Protein AF-A0A022J5K6-F1 (afdb_monomer_lite)

Radius of gyration: 17.68 Å; chains: 1; bounding box: 43×21×46 Å

pLDDT: mean 85.29, std 13.61, range [50.88, 96.75]

Secondary structure (DSSP, 8-state):
-EEP-SEE-EE--STT-EEEEEEETTEEEEEEEEEEES-TTT-EE-TTEEEEEETTEEEEEESSBPPPEEEEEEEEEEEETT---SS-BTTB-------EEEEEE--BS-EEEE---

Structure (mmCIF, N/CA/C/O backbone):
data_AF-A0A022J5K6-F1
#
_entry.id   AF-A0A022J5K6-F1
#
loop_
_atom_site.group_PDB
_atom_site.id
_atom_site.type_symbol
_atom_site.label_atom_id
_atom_site.label_alt_id
_atom_site.label_comp_id
_atom_site.label_asym_id
_atom_site.label_entity_id
_atom_site.label_seq_id
_atom_site.pdbx_PDB_ins_code
_atom_site.Cartn_x
_atom_site.Cartn_y
_atom_site.Cartn_z
_atom_site.occupancy
_atom_site.B_iso_or_equiv
_atom_site.auth_seq_id
_atom_site.auth_comp_id
_atom_site.auth_asym_id
_atom_site.auth_atom_id
_atom_site.pdbx_PDB_model_num
ATOM 1 N N . MET A 1 1 ? -20.956 -9.352 7.565 1.00 84.56 1 MET A N 1
ATOM 2 C CA . MET A 1 1 ? -19.780 -8.456 7.552 1.00 84.56 1 MET A CA 1
ATOM 3 C C . MET A 1 1 ? -18.674 -9.108 8.366 1.00 84.56 1 MET A C 1
ATOM 5 O O . MET A 1 1 ? -18.945 -9.547 9.477 1.00 84.56 1 MET A O 1
ATOM 9 N N . VAL A 1 2 ? -17.474 -9.210 7.804 1.00 90.94 2 VAL A N 1
ATOM 10 C CA . VAL A 1 2 ? -16.259 -9.712 8.452 1.00 90.94 2 VAL A CA 1
ATOM 11 C C . VAL A 1 2 ? -15.447 -8.506 8.914 1.00 90.94 2 VAL A C 1
ATOM 13 O O . VAL A 1 2 ? -15.218 -7.586 8.132 1.00 90.94 2 VAL A O 1
ATOM 16 N N . LYS A 1 3 ? -15.043 -8.496 10.185 1.00 92.25 3 LYS A N 1
ATOM 17 C CA . LYS A 1 3 ? -14.107 -7.504 10.723 1.00 92.25 3 LYS A CA 1
ATOM 18 C C . LYS A 1 3 ? -12.710 -8.097 10.721 1.00 92.25 3 LYS A C 1
ATOM 20 O O . LYS A 1 3 ? -12.546 -9.269 11.061 1.00 92.25 3 LYS A O 1
ATOM 25 N N . PHE A 1 4 ? -11.734 -7.289 10.341 1.00 92.81 4 PHE A N 1
ATOM 26 C CA . PHE A 1 4 ? -10.335 -7.676 10.425 1.00 92.81 4 PHE A CA 1
ATOM 27 C C . PHE A 1 4 ? -9.787 -7.334 11.811 1.00 92.81 4 PHE A C 1
ATOM 29 O O . PHE A 1 4 ? -10.302 -6.450 12.497 1.00 92.81 4 PHE A O 1
ATOM 36 N N . GLY A 1 5 ? -8.759 -8.069 12.219 1.00 93.06 5 GLY A N 1
ATOM 37 C CA . GLY A 1 5 ? -7.995 -7.804 13.427 1.00 93.06 5 GLY A CA 1
ATOM 38 C C . GLY A 1 5 ? -6.526 -8.136 13.201 1.00 93.06 5 GLY A C 1
ATOM 39 O O . GLY A 1 5 ? -6.173 -8.797 12.218 1.00 93.06 5 GLY A O 1
ATOM 40 N N . GLY A 1 6 ? -5.676 -7.669 14.109 1.00 94.50 6 GLY A N 1
ATOM 41 C CA . GLY A 1 6 ? -4.226 -7.812 13.995 1.00 94.50 6 GLY A CA 1
ATOM 42 C C . GLY A 1 6 ? -3.598 -6.676 13.191 1.00 94.50 6 GLY A C 1
ATOM 43 O O . GLY A 1 6 ? -4.171 -5.594 13.064 1.00 94.50 6 GLY A O 1
ATOM 44 N N . ALA A 1 7 ? -2.396 -6.902 12.667 1.00 95.94 7 ALA A N 1
ATOM 45 C CA . ALA A 1 7 ? -1.644 -5.862 11.981 1.00 95.94 7 ALA A CA 1
ATOM 46 C C . ALA A 1 7 ? -0.792 -6.403 10.836 1.00 95.94 7 ALA A C 1
ATOM 48 O O . ALA A 1 7 ? -0.314 -7.538 10.864 1.00 95.94 7 ALA A O 1
ATOM 49 N N . ILE A 1 8 ? -0.565 -5.545 9.845 1.00 93.94 8 ILE A N 1
ATOM 50 C CA . ILE A 1 8 ? 0.387 -5.779 8.763 1.00 93.94 8 ILE A CA 1
ATOM 51 C C . ILE A 1 8 ? 1.670 -5.036 9.108 1.00 93.94 8 ILE A C 1
ATOM 53 O O . ILE A 1 8 ? 1.691 -3.805 9.130 1.00 93.94 8 ILE A O 1
ATOM 57 N N . GLN A 1 9 ? 2.761 -5.766 9.340 1.00 93.94 9 GLN A N 1
ATOM 58 C CA . GLN A 1 9 ? 4.051 -5.111 9.544 1.00 93.94 9 GLN A CA 1
ATOM 59 C C . GLN A 1 9 ? 4.594 -4.552 8.226 1.00 93.94 9 GLN A C 1
ATOM 61 O O . GLN A 1 9 ? 4.973 -3.384 8.149 1.00 93.94 9 GLN A O 1
ATOM 66 N N . SER A 1 10 ? 4.598 -5.381 7.182 1.00 93.62 10 SER A N 1
ATOM 67 C CA . SER A 1 10 ? 4.928 -4.968 5.821 1.00 93.62 10 SER A CA 1
ATOM 68 C C . SER A 1 10 ? 4.357 -5.935 4.788 1.00 93.62 10 SER A C 1
ATOM 70 O O . SER A 1 10 ? 4.186 -7.122 5.066 1.00 93.62 10 SER A O 1
ATOM 72 N N . ILE A 1 11 ? 4.099 -5.426 3.586 1.00 93.44 11 ILE A N 1
ATOM 73 C CA . ILE A 1 11 ? 3.979 -6.224 2.368 1.00 93.44 11 ILE A CA 1
ATOM 74 C C . ILE A 1 11 ? 5.235 -5.915 1.567 1.00 93.44 11 ILE A C 1
ATOM 76 O O . ILE A 1 11 ? 5.349 -4.844 0.976 1.00 93.44 11 ILE A O 1
ATOM 80 N N . CYS A 1 12 ? 6.168 -6.864 1.595 1.00 93.69 12 CYS A N 1
ATOM 81 C CA . CYS A 1 12 ? 7.543 -6.726 1.128 1.00 93.69 12 CYS A CA 1
ATOM 82 C C . CYS A 1 12 ? 8.397 -5.697 1.891 1.00 93.69 12 CYS A C 1
ATOM 84 O O . CYS A 1 12 ? 8.079 -4.514 1.965 1.00 93.69 12 CYS A O 1
ATOM 86 N N . SER A 1 13 ? 9.551 -6.147 2.387 1.00 86.25 13 SER A N 1
ATOM 87 C CA . SER A 1 13 ? 10.531 -5.325 3.111 1.00 86.25 13 SER A CA 1
ATOM 88 C C . SER A 1 13 ? 11.776 -4.968 2.288 1.00 86.25 13 SER A C 1
ATOM 90 O O . SER A 1 13 ? 12.666 -4.279 2.783 1.00 86.25 13 SER A O 1
ATOM 92 N N . ALA A 1 14 ? 11.863 -5.416 1.030 1.00 90.12 14 ALA A N 1
ATOM 93 C CA . ALA A 1 14 ? 12.978 -5.081 0.150 1.00 90.12 14 ALA A CA 1
ATOM 94 C C . ALA A 1 14 ? 13.002 -3.574 -0.160 1.00 90.12 14 ALA A C 1
ATOM 96 O O . ALA A 1 14 ? 11.958 -2.962 -0.393 1.00 90.12 14 ALA A O 1
ATOM 97 N N . ALA A 1 15 ? 14.197 -2.978 -0.227 1.00 84.69 15 ALA A N 1
ATOM 98 C CA . ALA A 1 15 ? 14.362 -1.533 -0.425 1.00 84.69 15 ALA A CA 1
ATOM 99 C C . ALA A 1 15 ? 13.645 -1.010 -1.690 1.00 84.69 15 ALA A C 1
ATOM 101 O O . ALA A 1 15 ? 12.974 0.026 -1.646 1.00 84.69 15 ALA A O 1
ATOM 102 N N . SER A 1 16 ? 13.733 -1.769 -2.786 1.00 85.75 16 SER A N 1
ATOM 103 C CA . SER A 1 16 ? 13.076 -1.509 -4.074 1.00 85.75 16 SER A CA 1
ATOM 104 C C . SER A 1 16 ? 11.662 -2.096 -4.192 1.00 85.75 16 SER A C 1
ATOM 106 O O . SER A 1 16 ? 11.054 -2.015 -5.255 1.00 85.75 16 SER A O 1
ATOM 108 N N . GLY A 1 17 ? 11.120 -2.705 -3.139 1.00 91.19 17 GLY A N 1
ATOM 109 C CA . GLY A 1 17 ? 9.881 -3.479 -3.205 1.00 91.19 17 GLY A CA 1
ATOM 110 C C . GLY A 1 17 ? 10.028 -4.824 -3.921 1.00 91.19 17 GLY A C 1
ATOM 111 O O . GLY A 1 17 ? 11.073 -5.141 -4.495 1.00 91.19 17 GLY A O 1
ATOM 112 N N . CYS A 1 18 ? 8.969 -5.627 -3.849 1.00 93.81 18 CYS A N 1
ATOM 113 C CA . CYS A 1 18 ? 8.915 -6.972 -4.415 1.00 93.81 18 CYS A CA 1
ATOM 114 C C . CYS A 1 18 ? 8.253 -6.904 -5.788 1.00 93.81 18 CYS A C 1
ATOM 116 O O . CYS A 1 18 ? 7.247 -6.203 -5.929 1.00 93.81 18 CYS A O 1
ATOM 118 N N . PRO A 1 19 ? 8.796 -7.608 -6.793 1.00 90.50 19 PRO A N 1
ATOM 119 C CA . PRO A 1 19 ? 8.274 -7.538 -8.145 1.00 90.50 19 PRO A CA 1
ATOM 120 C C . PRO A 1 19 ? 6.853 -8.108 -8.199 1.00 90.50 19 PRO A C 1
ATOM 122 O O . PRO A 1 19 ? 6.614 -9.256 -7.831 1.00 90.50 19 PRO A O 1
ATOM 125 N N . ILE A 1 20 ? 5.923 -7.290 -8.680 1.00 92.12 20 ILE A N 1
ATOM 126 C CA . ILE A 1 20 ? 4.580 -7.679 -9.098 1.00 92.12 20 ILE A CA 1
ATOM 127 C C . ILE A 1 20 ? 4.525 -7.504 -10.610 1.00 92.12 20 ILE A C 1
ATOM 129 O O . ILE A 1 20 ? 4.890 -6.444 -11.119 1.00 92.12 20 ILE A O 1
ATOM 133 N N . THR A 1 21 ? 4.050 -8.533 -11.309 1.00 88.75 21 THR A N 1
ATOM 134 C CA . THR A 1 21 ? 3.808 -8.487 -12.751 1.00 88.75 21 THR A CA 1
ATOM 135 C C . THR A 1 21 ? 2.325 -8.696 -13.018 1.00 88.75 21 THR A C 1
ATOM 137 O O . THR A 1 21 ? 1.762 -9.735 -12.680 1.00 88.75 21 THR A O 1
ATOM 140 N N . LEU A 1 22 ? 1.696 -7.700 -13.632 1.00 88.62 22 LEU A N 1
ATOM 141 C CA . LEU A 1 22 ? 0.361 -7.803 -14.207 1.00 88.62 22 LEU A CA 1
ATOM 142 C C . LEU A 1 22 ? 0.517 -8.251 -15.658 1.00 88.62 22 LEU A C 1
ATOM 144 O O . LEU A 1 22 ? 1.282 -7.638 -16.401 1.00 88.62 22 LEU A O 1
ATOM 148 N N . VAL A 1 23 ? -0.186 -9.312 -16.045 1.00 87.88 23 VAL A N 1
ATOM 149 C CA . VAL A 1 23 ? -0.066 -9.944 -17.365 1.00 87.88 23 VAL A CA 1
ATOM 150 C C . VAL A 1 23 ? -1.389 -9.836 -18.112 1.00 87.88 23 VAL A C 1
ATOM 152 O O . VAL A 1 23 ? -2.442 -10.136 -17.552 1.00 87.88 23 VAL A O 1
ATOM 155 N N . SER A 1 24 ? -1.318 -9.436 -19.378 1.00 82.50 24 SER A N 1
ATOM 156 C CA . SER A 1 24 ? -2.412 -9.439 -20.347 1.00 82.50 24 SER A CA 1
ATOM 157 C C . SER A 1 24 ? -1.860 -9.916 -21.690 1.00 82.50 24 SER A C 1
ATOM 159 O O . SER A 1 24 ? -1.269 -9.134 -22.439 1.00 82.50 24 SER A O 1
ATOM 161 N N . ASP A 1 25 ? -2.030 -11.204 -21.986 1.00 85.56 25 ASP A N 1
ATOM 162 C CA . ASP A 1 25 ? -1.413 -11.881 -23.132 1.00 85.56 25 ASP A CA 1
ATOM 163 C C . ASP A 1 25 ? 0.102 -11.605 -23.208 1.00 85.56 25 ASP A C 1
ATOM 165 O O . ASP A 1 25 ? 0.849 -11.908 -22.278 1.00 85.56 25 ASP A O 1
ATOM 169 N N . ASN A 1 26 ? 0.568 -11.002 -24.305 1.00 78.38 26 ASN A N 1
ATOM 170 C CA . ASN A 1 26 ? 1.965 -10.634 -24.517 1.00 78.38 26 ASN A CA 1
ATOM 171 C C . ASN A 1 26 ? 2.335 -9.255 -23.949 1.00 78.38 26 ASN A C 1
ATOM 173 O O . ASN A 1 26 ? 3.465 -8.819 -24.150 1.00 78.38 26 ASN A O 1
ATOM 177 N N . THR A 1 27 ? 1.425 -8.564 -23.262 1.00 76.81 27 THR A N 1
ATOM 178 C CA . THR A 1 27 ? 1.660 -7.249 -22.645 1.00 76.81 27 THR A CA 1
ATOM 179 C C . THR A 1 27 ? 1.608 -7.368 -21.128 1.00 76.81 27 THR A C 1
ATOM 181 O O . THR A 1 27 ? 0.862 -8.174 -20.579 1.00 76.81 27 THR A O 1
ATOM 184 N N . GLY A 1 28 ? 2.380 -6.556 -20.419 1.00 82.31 28 GLY A N 1
ATOM 185 C CA . GLY A 1 28 ? 2.343 -6.533 -18.970 1.00 82.31 28 GLY A CA 1
ATOM 186 C C . GLY A 1 28 ? 2.842 -5.238 -18.353 1.00 82.31 28 GLY A C 1
ATOM 187 O O . GLY A 1 28 ? 3.360 -4.340 -19.020 1.00 82.31 28 GLY A O 1
ATOM 188 N N . ALA A 1 29 ? 2.671 -5.168 -17.040 1.00 84.69 29 ALA A N 1
ATOM 189 C CA . ALA A 1 29 ? 3.211 -4.130 -16.181 1.00 84.69 29 ALA A CA 1
ATOM 190 C C . ALA A 1 29 ? 3.999 -4.800 -15.059 1.00 84.69 29 ALA A C 1
ATOM 192 O O . ALA A 1 29 ? 3.443 -5.630 -14.345 1.00 84.69 29 ALA A O 1
ATOM 193 N N . THR A 1 30 ? 5.263 -4.432 -14.884 1.00 86.19 30 THR A N 1
ATOM 194 C CA . THR A 1 30 ? 6.092 -4.903 -13.773 1.00 86.19 30 THR A CA 1
ATOM 195 C C . THR A 1 30 ? 6.474 -3.730 -12.891 1.00 86.19 30 THR A C 1
ATOM 197 O O . THR A 1 30 ? 6.927 -2.702 -13.384 1.00 86.19 30 THR A O 1
ATOM 200 N N . PHE A 1 31 ? 6.317 -3.876 -11.583 1.00 89.31 31 PHE A N 1
ATOM 201 C CA . PHE A 1 31 ? 6.731 -2.873 -10.608 1.00 89.31 31 PHE A CA 1
ATOM 202 C C . PHE A 1 31 ? 7.096 -3.536 -9.282 1.00 89.31 31 PHE A C 1
ATOM 204 O O . PHE A 1 31 ? 6.544 -4.567 -8.910 1.00 89.31 31 PHE A O 1
ATOM 211 N N . GLY A 1 32 ? 8.028 -2.940 -8.550 1.00 92.06 32 GLY A N 1
ATOM 212 C CA . GLY A 1 32 ? 8.345 -3.310 -7.179 1.00 92.06 32 GLY A CA 1
ATOM 213 C C . GLY A 1 32 ? 7.363 -2.658 -6.213 1.00 92.06 32 GLY A C 1
ATOM 214 O O . GLY A 1 32 ? 7.430 -1.447 -6.012 1.00 92.06 32 GLY A O 1
ATOM 215 N N . PHE A 1 33 ? 6.474 -3.429 -5.595 1.00 95.38 33 PHE A N 1
ATOM 216 C CA . PHE A 1 33 ? 5.561 -2.914 -4.572 1.00 95.38 33 PHE A CA 1
ATOM 217 C C . PHE A 1 33 ? 6.146 -3.089 -3.169 1.00 95.38 33 PHE A C 1
ATOM 219 O O . PHE A 1 33 ? 6.695 -4.147 -2.842 1.00 95.38 33 PHE A O 1
ATOM 226 N N . LYS A 1 34 ? 6.005 -2.059 -2.333 1.00 95.06 34 LYS A N 1
ATOM 227 C CA . LYS A 1 34 ? 6.231 -2.148 -0.889 1.00 95.06 34 LYS A CA 1
ATOM 228 C C . LYS A 1 34 ? 5.153 -1.395 -0.125 1.00 95.06 34 LYS A C 1
ATOM 230 O O . LYS A 1 34 ? 4.712 -0.327 -0.551 1.00 95.06 34 LYS A O 1
ATOM 235 N N . PHE A 1 35 ? 4.788 -1.930 1.027 1.00 96.06 35 PHE A N 1
ATOM 236 C CA . PHE A 1 35 ? 3.894 -1.298 1.989 1.00 96.06 35 PHE A CA 1
ATOM 237 C C . PHE A 1 35 ? 4.388 -1.601 3.400 1.00 96.06 35 PHE A C 1
ATOM 239 O O . PHE A 1 35 ? 4.819 -2.723 3.664 1.00 96.06 35 PHE A O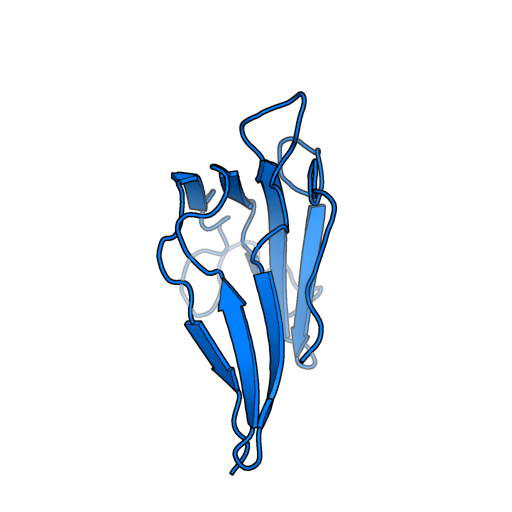 1
ATOM 246 N N . GLY A 1 36 ? 4.291 -0.649 4.320 1.00 95.50 36 GLY A N 1
ATOM 247 C CA . GLY A 1 36 ? 4.624 -0.881 5.723 1.00 95.50 36 GLY A CA 1
ATOM 248 C C . GLY A 1 36 ? 3.959 0.119 6.653 1.00 95.50 36 GLY A C 1
ATOM 249 O O . GLY A 1 36 ? 3.827 1.294 6.319 1.00 95.50 36 GLY A O 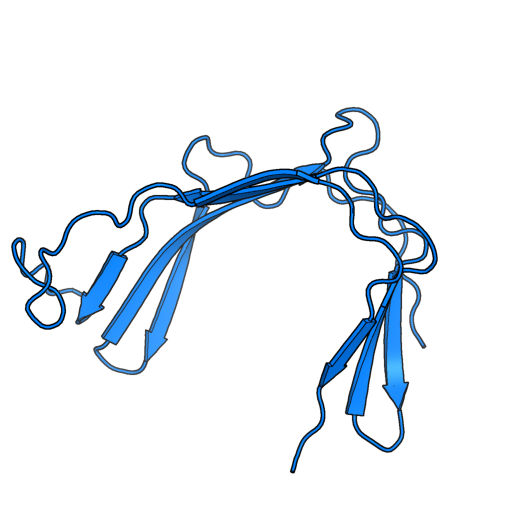1
ATOM 250 N N . GLY A 1 37 ? 3.547 -0.343 7.833 1.00 95.62 37 GLY A N 1
ATOM 251 C CA . GLY A 1 37 ? 3.117 0.562 8.896 1.00 95.62 37 GLY A CA 1
ATOM 252 C C . GLY A 1 37 ? 4.305 1.365 9.422 1.00 95.62 37 GLY A C 1
ATOM 253 O O . GLY A 1 37 ? 5.380 0.804 9.634 1.00 95.62 37 GLY A O 1
ATOM 254 N N . THR A 1 38 ? 4.123 2.664 9.666 1.00 95.38 38 THR A N 1
ATOM 255 C CA . THR A 1 38 ? 5.229 3.512 10.153 1.00 95.38 38 THR A CA 1
ATOM 256 C C . THR A 1 38 ? 5.565 3.261 11.622 1.00 95.38 38 THR A C 1
ATOM 258 O O . THR A 1 38 ? 6.634 3.644 12.087 1.00 95.38 38 THR A O 1
ATOM 261 N N . ASN A 1 39 ? 4.651 2.644 12.379 1.00 94.69 39 ASN A N 1
ATOM 262 C CA . ASN A 1 39 ? 4.929 2.173 13.730 1.00 94.69 39 ASN A CA 1
ATOM 263 C C . ASN A 1 39 ? 5.548 0.771 13.655 1.00 94.69 39 ASN A C 1
ATOM 265 O O . ASN A 1 39 ? 4.890 -0.189 13.260 1.00 94.69 39 ASN A O 1
ATOM 269 N N . THR A 1 40 ? 6.813 0.643 14.042 1.00 92.19 40 THR A N 1
ATOM 270 C CA . THR A 1 40 ? 7.555 -0.624 13.978 1.00 92.19 40 THR A CA 1
ATOM 271 C C . THR A 1 40 ? 7.149 -1.633 15.050 1.00 92.19 40 THR A C 1
ATOM 273 O O . THR A 1 40 ? 7.420 -2.816 14.883 1.00 92.19 40 THR A O 1
ATOM 276 N N . SER A 1 41 ? 6.493 -1.191 16.125 1.00 94.38 41 SER A N 1
ATOM 277 C CA . SER A 1 41 ? 6.035 -2.067 17.209 1.00 94.38 41 SER A CA 1
ATOM 278 C C . SER A 1 41 ? 4.649 -2.645 16.943 1.00 94.38 41 SER A C 1
ATOM 280 O O . SER A 1 41 ? 4.363 -3.765 17.354 1.00 94.38 41 SER A O 1
ATOM 282 N N . THR A 1 42 ? 3.771 -1.875 16.293 1.00 94.81 42 THR A N 1
ATOM 283 C CA . THR A 1 42 ? 2.368 -2.270 16.075 1.00 94.81 42 THR A CA 1
ATOM 284 C C . THR A 1 42 ? 2.011 -2.504 14.612 1.00 94.81 42 THR A C 1
ATOM 286 O O . THR A 1 42 ? 0.940 -3.033 14.341 1.00 94.81 42 THR A O 1
ATOM 289 N N . GLY A 1 43 ? 2.854 -2.090 13.664 1.00 95.00 43 GLY A N 1
ATOM 290 C CA . GLY A 1 43 ? 2.563 -2.146 12.234 1.00 95.00 43 GLY A CA 1
ATOM 291 C C . GLY A 1 43 ? 1.367 -1.279 11.822 1.00 95.00 43 GLY A C 1
ATOM 292 O O . GLY A 1 43 ? 0.996 -0.314 12.496 1.00 95.00 43 GLY A O 1
ATOM 293 N N . PHE A 1 44 ? 0.772 -1.627 10.682 1.00 96.69 44 PHE A N 1
ATOM 294 C CA . PHE A 1 44 ? -0.502 -1.090 10.219 1.00 96.69 44 PHE A CA 1
ATOM 295 C C . PHE A 1 44 ? -1.646 -1.922 10.806 1.00 96.69 44 PHE A C 1
ATOM 297 O O . PHE A 1 44 ? -1.901 -3.041 10.354 1.00 96.69 44 PHE A O 1
ATOM 304 N N . VAL A 1 45 ? -2.304 -1.387 11.834 1.00 96.38 45 VAL A N 1
ATOM 305 C CA . VAL A 1 45 ? -3.375 -2.078 12.562 1.00 96.38 45 VAL A CA 1
ATOM 306 C C . VAL A 1 45 ? -4.632 -2.179 11.694 1.00 96.38 45 VAL A C 1
ATOM 308 O O . VAL A 1 45 ? -5.073 -1.186 11.111 1.00 96.38 45 VAL A O 1
ATOM 311 N N . LEU A 1 46 ? -5.201 -3.384 11.617 1.00 94.94 46 LEU A N 1
ATOM 312 C CA . LEU A 1 46 ? -6.396 -3.704 10.831 1.00 94.94 46 LEU A CA 1
ATOM 313 C C . LEU A 1 46 ? -7.699 -3.545 11.621 1.00 94.94 46 LEU A C 1
ATOM 315 O O . LEU A 1 46 ? -8.784 -3.679 11.056 1.00 94.94 46 LEU A O 1
ATOM 319 N N . ASP A 1 47 ? -7.611 -3.238 12.911 1.00 93.06 47 ASP A N 1
ATOM 320 C CA . ASP A 1 47 ? -8.777 -2.978 13.742 1.00 93.06 47 ASP A CA 1
ATOM 321 C C . ASP A 1 47 ? -9.606 -1.826 13.152 1.00 93.06 47 ASP A C 1
ATOM 323 O O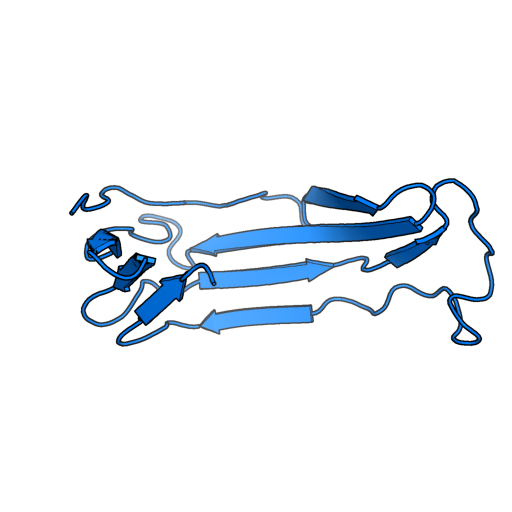 . ASP A 1 47 ? -9.095 -0.783 12.739 1.00 93.06 47 ASP A O 1
ATOM 327 N N . GLY A 1 48 ? -10.918 -2.042 13.066 1.00 90.94 48 GLY A N 1
ATOM 328 C CA . GLY A 1 48 ? -11.844 -1.104 12.433 1.00 90.94 48 GLY A CA 1
ATOM 329 C C . GLY A 1 48 ? -11.972 -1.267 10.918 1.00 90.94 48 GLY A C 1
ATOM 330 O O . GLY A 1 48 ? -12.925 -0.722 10.361 1.00 90.94 48 GLY A O 1
ATOM 331 N N . PHE A 1 49 ? -11.100 -2.040 10.252 1.00 95.62 49 PHE A N 1
ATOM 332 C CA . PHE A 1 49 ? -11.339 -2.463 8.872 1.00 95.62 49 PHE A CA 1
ATOM 333 C C . PHE A 1 49 ? -12.406 -3.559 8.811 1.00 95.62 49 PHE A C 1
ATOM 335 O O . PHE A 1 49 ? -12.476 -4.456 9.659 1.00 95.62 49 PHE A O 1
ATOM 342 N N . TYR A 1 50 ? -13.227 -3.519 7.767 1.00 95.12 50 TYR A N 1
ATOM 343 C CA . TYR A 1 50 ? -14.280 -4.498 7.534 1.00 95.12 50 TYR A CA 1
ATOM 344 C C . TYR A 1 50 ? -14.493 -4.771 6.048 1.00 95.12 50 TYR A C 1
ATOM 346 O O . TYR A 1 50 ? -14.228 -3.924 5.194 1.00 95.12 50 TYR A O 1
ATOM 354 N N . ALA A 1 51 ? -15.011 -5.963 5.762 1.00 95.56 51 ALA A N 1
ATOM 355 C CA . ALA A 1 51 ? -15.518 -6.357 4.458 1.00 95.56 51 ALA A CA 1
ATOM 356 C C . ALA A 1 51 ? -16.926 -6.952 4.594 1.00 95.56 51 ALA A C 1
ATOM 358 O O . ALA A 1 51 ? -17.247 -7.635 5.571 1.00 95.56 51 ALA A O 1
ATOM 359 N N . GLY A 1 52 ? -17.800 -6.714 3.627 1.00 94.31 52 GLY A N 1
ATOM 360 C CA . GLY A 1 52 ? -19.175 -7.198 3.646 1.00 94.31 52 GLY A CA 1
ATOM 361 C C . GLY A 1 52 ? -19.700 -7.474 2.248 1.00 94.31 52 GLY A C 1
ATOM 362 O O . GLY A 1 52 ? -19.268 -6.851 1.285 1.00 94.31 52 GLY A O 1
ATOM 363 N N . VAL A 1 53 ? -20.635 -8.416 2.159 1.00 92.62 53 VAL A N 1
ATOM 364 C CA . VAL A 1 53 ? -21.476 -8.588 0.976 1.00 92.62 53 VAL A CA 1
ATOM 365 C C . VAL A 1 53 ? -22.775 -7.847 1.252 1.00 92.62 53 VAL A C 1
ATOM 367 O O . VAL A 1 53 ? -23.445 -8.141 2.243 1.00 92.62 53 VAL A O 1
ATOM 370 N N . ASP A 1 54 ? -23.109 -6.914 0.376 1.00 85.44 54 ASP A N 1
ATOM 371 C CA . ASP A 1 54 ? -24.376 -6.198 0.351 1.00 85.44 54 ASP A CA 1
ATOM 372 C C . ASP A 1 54 ? -25.178 -6.645 -0.884 1.00 85.44 54 ASP A C 1
ATOM 374 O O . ASP A 1 54 ? -24.591 -7.143 -1.849 1.00 85.44 54 ASP A O 1
ATOM 378 N N . PRO A 1 55 ? -26.504 -6.413 -0.941 1.00 89.38 55 PRO A N 1
ATOM 379 C CA . PRO A 1 55 ? -27.330 -6.806 -2.093 1.00 89.38 55 PRO A CA 1
ATOM 380 C C . PRO A 1 55 ? -26.875 -6.234 -3.446 1.00 89.38 55 PRO A C 1
ATOM 382 O O . PRO A 1 55 ? -27.339 -6.664 -4.493 1.00 89.38 55 PRO A O 1
ATOM 385 N N . THR A 1 56 ? -25.999 -5.231 -3.425 1.00 88.88 56 THR A N 1
ATOM 386 C CA . THR A 1 56 ? -25.540 -4.474 -4.595 1.00 88.88 56 THR A CA 1
ATOM 387 C C . THR A 1 56 ? -24.020 -4.530 -4.779 1.00 88.88 56 THR A C 1
ATOM 389 O O . THR A 1 56 ? -23.480 -3.743 -5.554 1.00 88.88 56 THR A O 1
ATOM 392 N N . GLY A 1 57 ? -23.305 -5.402 -4.056 1.00 91.44 57 GLY A N 1
ATOM 393 C CA . GLY A 1 57 ? -21.865 -5.591 -4.247 1.00 91.44 57 GLY A CA 1
ATOM 394 C C . GLY A 1 57 ? -21.084 -5.966 -2.989 1.00 91.44 57 GLY A C 1
ATOM 395 O O . GLY A 1 57 ? -21.644 -6.315 -1.954 1.00 91.44 57 GLY A O 1
ATOM 396 N N . LEU A 1 58 ? -19.761 -5.878 -3.097 1.00 94.38 58 LEU A N 1
ATOM 397 C CA . LEU A 1 58 ? -18.817 -6.072 -2.002 1.00 94.38 58 LEU A CA 1
ATOM 398 C C . LEU A 1 58 ? -18.385 -4.715 -1.450 1.00 94.38 58 LEU A C 1
ATOM 400 O O . LEU A 1 58 ? -17.911 -3.863 -2.201 1.00 94.38 58 LEU A O 1
ATOM 404 N N . THR A 1 59 ? -18.511 -4.529 -0.143 1.00 94.50 59 THR A N 1
ATOM 405 C CA . THR A 1 59 ? -18.100 -3.311 0.557 1.00 94.50 59 THR A CA 1
ATOM 406 C C . THR A 1 59 ? -16.853 -3.586 1.381 1.00 94.50 59 THR A C 1
ATOM 408 O O . THR A 1 59 ? -16.801 -4.567 2.120 1.00 94.50 59 THR A O 1
ATOM 411 N N . PHE A 1 60 ? -15.876 -2.690 1.293 1.00 95.44 60 PHE A N 1
ATOM 412 C CA . PHE A 1 60 ? -14.684 -2.644 2.131 1.00 95.44 60 PHE A CA 1
ATOM 413 C C . PHE A 1 60 ? -14.608 -1.271 2.788 1.00 95.44 60 PHE A C 1
ATOM 415 O O . PHE A 1 60 ? -14.880 -0.256 2.145 1.00 95.44 60 PHE A O 1
ATOM 422 N N . GLY A 1 61 ? -14.224 -1.208 4.056 1.00 95.06 61 GLY A N 1
ATOM 423 C CA . GLY A 1 61 ? -14.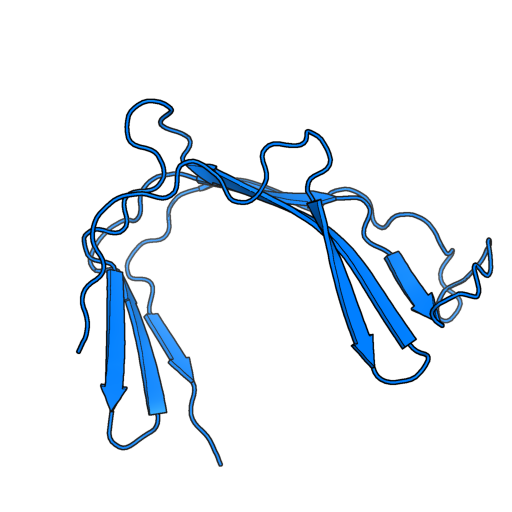104 0.080 4.724 1.00 95.06 61 GLY A CA 1
ATOM 424 C C . GLY A 1 61 ? -13.269 0.050 5.988 1.00 95.06 61 GLY A C 1
ATOM 425 O O . GLY A 1 61 ? -12.868 -1.016 6.448 1.00 95.06 61 GLY A O 1
ATOM 426 N N . ASN A 1 62 ? -13.020 1.237 6.532 1.00 94.94 62 ASN A N 1
ATOM 427 C CA . ASN A 1 62 ? -12.436 1.459 7.848 1.00 94.94 62 ASN A CA 1
ATOM 428 C C . ASN A 1 62 ? -13.233 2.539 8.581 1.00 94.94 62 ASN A C 1
ATOM 430 O O . ASN A 1 62 ? -13.607 3.551 7.989 1.00 94.94 62 ASN A O 1
ATOM 434 N N . THR A 1 63 ? -13.503 2.311 9.863 1.00 91.56 63 THR A N 1
ATOM 435 C CA . THR A 1 63 ? -14.108 3.326 10.728 1.00 91.56 63 THR A CA 1
ATOM 436 C C . THR A 1 63 ? -13.013 4.131 11.414 1.00 91.56 63 THR A C 1
ATOM 438 O O . THR A 1 63 ? -12.161 3.554 12.087 1.00 91.56 63 THR A O 1
ATOM 441 N N . GLY A 1 64 ? -13.086 5.458 11.320 1.00 91.12 64 GLY A N 1
ATOM 442 C CA . GLY A 1 64 ? -12.095 6.347 11.917 1.00 91.12 64 GLY A CA 1
ATOM 443 C C . GLY A 1 64 ? -10.853 6.495 11.043 1.00 91.12 64 GLY A C 1
ATOM 444 O O . GLY A 1 64 ? -10.949 6.508 9.816 1.00 91.12 64 GLY A O 1
ATOM 445 N N . ALA A 1 65 ? -9.700 6.680 11.684 1.00 94.50 65 ALA A N 1
ATOM 446 C CA . ALA A 1 65 ? -8.421 6.854 11.010 1.00 94.50 65 ALA A CA 1
ATOM 447 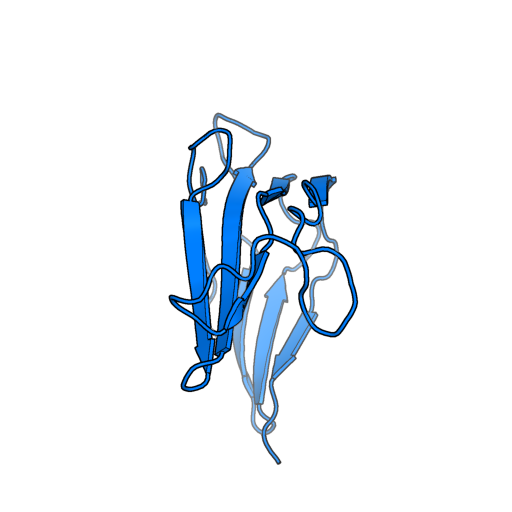C C . ALA A 1 65 ? -7.634 5.542 10.988 1.00 94.50 65 ALA A C 1
ATOM 449 O O . ALA A 1 65 ? -7.459 4.897 12.025 1.00 94.50 65 ALA A O 1
ATOM 450 N N . SER A 1 66 ? -7.087 5.195 9.825 1.00 94.75 66 SER A N 1
ATOM 451 C CA . SER A 1 66 ? -6.130 4.102 9.716 1.00 94.75 66 SER A CA 1
ATOM 452 C C . SER A 1 66 ? -4.842 4.413 10.485 1.00 94.75 66 SER A C 1
ATOM 454 O O . SER A 1 66 ? -4.471 5.574 10.687 1.00 94.75 66 SER A O 1
ATOM 456 N N . SER A 1 67 ? -4.081 3.366 10.812 1.00 96.56 67 SER A N 1
ATOM 457 C CA . SER A 1 67 ? -2.670 3.542 11.169 1.00 96.56 67 SER A CA 1
ATOM 458 C C . SER A 1 67 ? -1.925 4.274 10.049 1.00 96.56 67 SER A C 1
ATOM 460 O O . SER A 1 67 ? -2.297 4.173 8.875 1.00 96.56 67 SER A O 1
ATOM 462 N N . LYS A 1 68 ? -0.865 5.002 10.405 1.00 96.75 68 LYS A N 1
ATOM 463 C CA . LYS A 1 68 ? 0.017 5.609 9.408 1.00 96.75 68 LYS A CA 1
ATOM 464 C C . LYS A 1 68 ? 0.816 4.535 8.674 1.00 96.75 68 LYS A C 1
ATOM 466 O O . LYS A 1 68 ? 1.282 3.576 9.296 1.00 96.75 68 LYS A O 1
ATOM 471 N N . PHE A 1 69 ? 0.990 4.705 7.371 1.00 96.12 69 PHE A N 1
ATOM 472 C CA . PHE A 1 69 ? 1.742 3.779 6.533 1.00 96.12 69 PHE A CA 1
ATOM 473 C C . PHE A 1 69 ? 2.563 4.497 5.462 1.00 96.12 69 PHE A C 1
ATOM 475 O O . PHE A 1 69 ? 2.264 5.627 5.066 1.00 96.12 69 PHE A O 1
ATOM 482 N N . ASP A 1 70 ? 3.571 3.781 4.978 1.00 95.69 70 ASP A N 1
ATOM 483 C CA . ASP A 1 70 ? 4.322 4.093 3.773 1.00 95.69 70 ASP A CA 1
ATOM 484 C C . ASP A 1 70 ? 3.938 3.083 2.692 1.00 95.69 70 ASP A C 1
ATOM 486 O O . ASP A 1 70 ? 3.822 1.883 2.959 1.00 95.69 70 ASP A O 1
ATOM 490 N N . ALA A 1 71 ? 3.762 3.547 1.461 1.00 94.94 71 ALA A N 1
ATOM 491 C CA . ALA A 1 71 ? 3.530 2.677 0.314 1.00 94.94 71 ALA A CA 1
ATOM 492 C C . ALA A 1 71 ? 4.294 3.208 -0.891 1.00 94.94 71 ALA A C 1
ATOM 494 O O . ALA A 1 71 ? 4.309 4.417 -1.128 1.00 94.94 71 ALA A O 1
ATOM 495 N N . SER A 1 72 ? 4.922 2.325 -1.666 1.00 94.31 72 SER A N 1
ATOM 496 C CA . SER A 1 72 ? 5.559 2.739 -2.911 1.00 94.31 72 SER A CA 1
ATOM 497 C C . SER A 1 72 ? 5.514 1.678 -4.004 1.00 94.31 72 SER A C 1
ATOM 499 O O . SER A 1 72 ? 5.514 0.472 -3.751 1.00 94.31 72 SER A O 1
ATOM 501 N N . LEU A 1 73 ? 5.497 2.175 -5.235 1.00 91.94 73 LEU A N 1
ATOM 502 C CA . LEU A 1 73 ? 5.749 1.461 -6.473 1.00 91.94 73 LEU A CA 1
ATOM 503 C C . LEU A 1 73 ? 7.106 1.935 -6.982 1.00 91.94 73 LEU A C 1
ATOM 505 O O . LEU A 1 73 ? 7.301 3.124 -7.209 1.00 91.94 73 LEU A O 1
ATOM 509 N N . ASN A 1 74 ? 8.053 1.026 -7.141 1.00 88.81 74 ASN A N 1
ATOM 510 C CA . ASN A 1 74 ? 9.386 1.316 -7.659 1.00 88.81 74 ASN A CA 1
ATOM 511 C C . ASN A 1 74 ? 9.590 0.566 -8.973 1.00 88.81 74 ASN A C 1
ATOM 513 O O . ASN A 1 74 ? 8.920 -0.434 -9.222 1.00 88.81 74 ASN A O 1
ATOM 517 N N . ASN A 1 75 ? 10.548 1.002 -9.788 1.00 84.31 75 ASN A N 1
ATOM 518 C CA . ASN A 1 75 ? 10.963 0.284 -10.999 1.00 84.31 75 ASN A CA 1
ATOM 519 C C . ASN A 1 75 ? 9.788 -0.048 -11.938 1.00 84.31 75 ASN A C 1
ATOM 521 O O . ASN A 1 75 ? 9.727 -1.138 -12.510 1.00 84.31 75 ASN A O 1
ATOM 525 N N . VAL A 1 76 ? 8.826 0.873 -12.052 1.00 84.06 76 VAL A N 1
ATOM 526 C CA . VAL A 1 76 ? 7.626 0.666 -12.865 1.00 84.06 76 VAL A CA 1
ATOM 527 C C . VAL A 1 76 ? 8.021 0.576 -14.337 1.00 84.06 76 VAL A C 1
ATOM 529 O O . VAL A 1 76 ? 8.625 1.499 -14.884 1.00 84.06 76 VAL A O 1
ATOM 532 N N . THR A 1 77 ? 7.664 -0.544 -14.956 1.00 79.19 77 THR A N 1
ATOM 533 C CA . THR A 1 77 ? 7.893 -0.878 -16.362 1.00 79.19 77 THR A CA 1
ATOM 534 C C . THR A 1 77 ? 6.574 -1.325 -16.980 1.00 79.19 77 THR A C 1
ATOM 536 O O . THR A 1 77 ? 5.886 -2.170 -16.410 1.00 79.19 77 THR A O 1
ATOM 539 N N . LEU A 1 78 ? 6.228 -0.795 -18.150 1.00 79.44 78 LEU A N 1
ATOM 540 C CA . LEU A 1 78 ? 5.039 -1.170 -18.920 1.00 79.44 78 LEU A CA 1
ATOM 541 C C . LEU A 1 78 ? 5.490 -1.637 -20.307 1.00 79.44 78 LEU A C 1
ATOM 543 O O . LEU A 1 78 ? 6.397 -1.030 -20.877 1.00 79.44 78 LEU A O 1
ATOM 547 N N . GLY A 1 79 ? 4.887 -2.689 -20.862 1.00 73.19 79 GLY A N 1
ATOM 548 C CA . GLY A 1 79 ? 5.196 -3.108 -22.232 1.00 73.19 79 GLY A CA 1
ATOM 549 C C . GLY A 1 79 ? 5.024 -4.575 -22.545 1.00 73.19 79 GLY A C 1
ATOM 550 O O . GLY A 1 79 ? 4.492 -5.350 -21.757 1.00 73.19 79 GLY A O 1
ATOM 551 N N . ASN A 1 80 ? 5.475 -4.943 -23.741 1.00 68.50 80 ASN A N 1
ATOM 552 C CA . ASN A 1 80 ? 5.465 -6.325 -24.180 1.00 68.50 80 ASN A CA 1
ATOM 553 C C . ASN A 1 80 ? 6.389 -7.164 -23.287 1.00 68.50 80 ASN A C 1
ATOM 555 O O . ASN A 1 80 ? 7.561 -6.839 -23.074 1.00 68.50 80 ASN A O 1
ATOM 559 N N . MET A 1 81 ? 5.853 -8.262 -22.770 1.00 62.44 81 MET A N 1
ATOM 560 C CA . MET A 1 81 ? 6.598 -9.195 -21.939 1.00 62.44 81 MET A CA 1
ATOM 561 C C . MET A 1 81 ? 7.700 -9.866 -22.765 1.00 62.44 81 MET A C 1
ATOM 563 O O . MET A 1 81 ? 7.496 -10.218 -23.925 1.00 62.44 81 MET A O 1
ATOM 567 N N . SER A 1 82 ? 8.883 -10.025 -22.168 1.00 57.31 82 SER A N 1
ATOM 568 C CA . SER A 1 82 ? 10.073 -10.641 -22.786 1.00 57.31 82 SER A CA 1
ATOM 569 C C . SER A 1 82 ? 10.703 -9.877 -23.960 1.00 57.31 82 SER A C 1
ATOM 571 O O . SER A 1 82 ? 11.782 -10.254 -24.412 1.00 57.31 82 SER A O 1
ATOM 573 N N . THR A 1 83 ? 10.109 -8.773 -24.416 1.00 54.00 83 THR A N 1
ATOM 574 C CA . THR A 1 83 ? 10.739 -7.841 -25.356 1.00 54.00 83 THR A CA 1
ATOM 575 C C . THR A 1 83 ? 11.099 -6.563 -24.611 1.00 54.00 83 THR A C 1
ATOM 577 O O . THR A 1 83 ? 10.306 -5.627 -24.518 1.00 54.00 83 THR A O 1
ATOM 580 N N . GLN A 1 84 ? 12.320 -6.498 -24.080 1.00 50.88 84 GLN A N 1
ATOM 581 C CA . GLN A 1 84 ? 12.916 -5.202 -23.779 1.00 50.88 84 GLN A CA 1
ATOM 582 C C . GLN A 1 84 ? 13.185 -4.505 -25.115 1.00 50.88 84 GLN A C 1
ATOM 584 O O . GLN A 1 84 ? 14.274 -4.614 -25.671 1.00 50.88 84 GLN A O 1
ATOM 589 N N . ASN A 1 85 ? 12.207 -3.776 -25.656 1.00 52.38 85 ASN A N 1
ATOM 590 C CA . ASN A 1 85 ? 12.584 -2.652 -26.496 1.00 52.38 85 ASN A CA 1
ATOM 591 C C . ASN A 1 85 ? 13.270 -1.672 -25.542 1.00 52.38 85 ASN A C 1
ATOM 593 O O . ASN A 1 85 ? 12.606 -1.025 -24.736 1.00 52.38 85 ASN A O 1
ATOM 597 N N . THR A 1 86 ? 14.600 -1.644 -25.557 1.00 53.41 86 THR A N 1
ATOM 598 C CA . THR A 1 86 ? 15.427 -0.862 -24.625 1.00 53.41 86 THR A CA 1
ATOM 599 C C . THR A 1 86 ? 15.184 0.639 -24.730 1.00 53.41 86 THR A C 1
ATOM 601 O O . THR A 1 86 ? 15.726 1.396 -23.930 1.00 53.41 86 THR A O 1
ATOM 604 N N . THR A 1 87 ? 14.388 1.082 -25.707 1.00 55.16 87 THR A N 1
ATOM 605 C CA . THR A 1 87 ? 14.209 2.494 -25.992 1.00 55.16 87 THR A CA 1
ATOM 606 C C . THR A 1 87 ? 12.775 2.970 -26.004 1.00 55.16 87 THR A C 1
ATOM 608 O O . THR A 1 87 ? 12.648 4.166 -25.826 1.00 55.16 87 THR A O 1
ATOM 611 N N . THR A 1 88 ? 11.708 2.162 -26.146 1.00 54.88 88 THR A N 1
ATOM 612 C CA . THR A 1 88 ? 10.327 2.714 -26.154 1.00 54.88 88 THR A CA 1
ATOM 613 C C . THR A 1 88 ? 9.189 1.773 -25.697 1.00 54.88 88 THR A C 1
ATOM 615 O O . THR A 1 88 ? 9.141 0.611 -26.092 1.00 54.88 88 THR A O 1
ATOM 618 N N . PHE A 1 89 ? 8.230 2.301 -24.920 1.00 58.00 89 PHE A N 1
ATOM 619 C CA . PHE A 1 89 ? 6.857 1.804 -24.722 1.00 58.00 89 PHE A CA 1
ATOM 620 C C . PHE A 1 89 ? 5.882 2.815 -25.344 1.00 58.00 89 PHE A C 1
ATOM 622 O O . PHE A 1 89 ? 5.818 3.956 -24.893 1.00 58.00 89 PHE A O 1
ATOM 629 N N . ASN A 1 90 ? 5.127 2.428 -26.379 1.00 57.81 90 ASN A N 1
ATOM 630 C CA . ASN A 1 90 ? 4.145 3.305 -27.042 1.00 57.81 90 ASN A CA 1
ATOM 631 C C . ASN A 1 90 ? 4.706 4.704 -27.410 1.00 57.81 90 ASN A C 1
ATOM 633 O O . ASN A 1 90 ? 4.126 5.727 -27.059 1.00 57.81 90 ASN A O 1
ATOM 637 N N . ASN A 1 91 ? 5.872 4.759 -28.064 1.00 55.12 91 ASN A N 1
ATOM 638 C CA . ASN A 1 91 ? 6.610 5.990 -28.405 1.00 55.12 91 ASN A CA 1
ATOM 639 C C . ASN A 1 91 ? 7.120 6.842 -27.220 1.00 55.12 91 ASN A C 1
ATOM 641 O O . ASN A 1 91 ? 7.745 7.875 -27.458 1.00 55.12 91 ASN A O 1
ATOM 645 N N . LEU A 1 92 ? 6.925 6.430 -25.964 1.00 54.97 92 LEU A N 1
ATOM 646 C CA . LEU A 1 92 ? 7.634 6.998 -24.812 1.00 54.97 92 LEU A CA 1
ATOM 647 C C . LEU A 1 92 ? 8.894 6.182 -24.534 1.00 54.97 92 LEU A C 1
ATOM 649 O O . LEU A 1 92 ? 8.820 4.963 -24.656 1.00 54.97 92 LEU A O 1
ATOM 653 N N . PRO A 1 93 ? 10.026 6.785 -24.128 1.00 54.38 93 PRO A N 1
ATOM 654 C CA . PRO A 1 93 ? 11.209 6.026 -23.772 1.00 54.38 93 PRO A CA 1
ATOM 655 C C . PRO A 1 93 ? 10.909 4.907 -22.768 1.00 54.38 93 PRO A C 1
ATOM 657 O O . PRO A 1 93 ? 10.267 5.172 -21.755 1.00 54.38 93 PRO A O 1
ATOM 660 N N . ASN A 1 94 ? 11.353 3.669 -23.032 1.00 54.66 94 ASN A N 1
ATOM 661 C CA . ASN A 1 94 ? 11.266 2.570 -22.061 1.00 54.66 94 ASN A CA 1
ATOM 662 C C . ASN A 1 94 ? 12.295 2.821 -20.952 1.00 54.66 94 ASN A C 1
ATOM 664 O O . ASN A 1 94 ? 13.383 2.250 -20.931 1.00 54.66 94 ASN A O 1
ATOM 668 N N . GLY A 1 95 ? 11.981 3.774 -20.085 1.00 53.59 95 GLY A N 1
ATOM 669 C CA . GLY A 1 95 ? 12.703 4.064 -18.863 1.00 53.59 95 GLY A CA 1
ATOM 670 C C . GLY A 1 95 ? 11.813 3.720 -17.681 1.00 53.59 95 GLY A C 1
ATOM 671 O O . GLY A 1 95 ? 10.595 3.870 -17.757 1.00 53.59 95 GLY A O 1
ATOM 672 N N . SER A 1 96 ? 12.424 3.273 -16.582 1.00 58.66 96 SER A N 1
ATOM 673 C CA . SER A 1 96 ? 11.759 3.231 -15.277 1.00 58.66 96 SER A CA 1
ATOM 674 C C . SER A 1 96 ? 10.965 4.524 -15.100 1.00 58.66 96 SER A C 1
ATOM 676 O O . SER A 1 96 ? 11.559 5.604 -15.140 1.00 58.66 96 SER A O 1
ATOM 678 N N . MET A 1 97 ? 9.649 4.442 -14.883 1.00 62.88 97 MET A N 1
ATOM 679 C CA . MET A 1 97 ? 8.841 5.637 -14.592 1.00 62.88 97 MET A CA 1
ATOM 680 C C . MET A 1 97 ? 9.188 6.259 -13.221 1.00 62.88 97 MET A C 1
ATOM 682 O O . MET A 1 97 ? 8.487 7.141 -12.739 1.00 62.88 97 MET A O 1
ATOM 686 N N . GLY A 1 98 ? 10.286 5.829 -12.595 1.00 67.44 98 GLY A N 1
ATOM 687 C CA . GLY A 1 98 ? 10.728 6.255 -11.282 1.00 67.44 98 GLY A CA 1
ATOM 688 C C . GLY A 1 98 ? 10.039 5.473 -10.171 1.00 67.44 98 GLY A C 1
ATOM 689 O O . GLY A 1 98 ? 9.411 4.432 -10.386 1.00 67.44 98 GLY A O 1
ATOM 690 N N . SER A 1 99 ? 10.202 5.986 -8.957 1.00 76.12 99 SER A N 1
ATOM 691 C CA . SER A 1 99 ? 9.495 5.508 -7.778 1.00 76.12 99 SER A CA 1
ATOM 692 C C . SER A 1 99 ? 8.359 6.466 -7.446 1.00 76.12 99 SER A C 1
ATOM 694 O O . SER A 1 99 ? 8.582 7.664 -7.292 1.00 76.12 99 SER A O 1
ATOM 696 N N . PHE A 1 100 ? 7.157 5.928 -7.281 1.00 86.12 100 PHE A N 1
ATOM 697 C CA . PHE A 1 100 ? 5.988 6.646 -6.786 1.00 86.12 100 PHE A CA 1
ATOM 698 C C . PHE A 1 100 ? 5.673 6.145 -5.391 1.00 86.12 100 PHE A C 1
ATOM 700 O O . PHE A 1 100 ? 5.674 4.939 -5.157 1.00 86.12 100 PHE A O 1
ATOM 707 N N . GLY A 1 101 ? 5.379 7.036 -4.456 1.00 89.00 101 GLY A N 1
ATOM 708 C CA . GLY A 1 101 ? 5.019 6.597 -3.122 1.00 89.00 101 GLY A CA 1
ATOM 709 C C . GLY A 1 101 ? 4.498 7.701 -2.234 1.00 89.00 101 GLY A C 1
ATOM 710 O O . GLY A 1 101 ? 4.553 8.885 -2.560 1.00 89.00 101 GLY A O 1
ATOM 711 N N . VAL A 1 102 ? 3.991 7.260 -1.098 1.00 92.00 102 VAL A N 1
ATOM 712 C CA . VAL A 1 102 ? 3.493 8.081 -0.006 1.00 92.00 102 VAL A CA 1
ATOM 713 C C . VAL A 1 102 ? 4.200 7.651 1.269 1.00 92.00 102 VAL A C 1
ATOM 715 O O . VAL A 1 102 ? 4.480 6.464 1.450 1.00 92.00 102 VAL A O 1
ATOM 718 N N . THR A 1 103 ? 4.488 8.611 2.142 1.00 93.88 103 THR A N 1
ATOM 719 C CA . THR A 1 103 ? 5.143 8.359 3.429 1.00 93.88 103 THR A CA 1
ATOM 720 C C . THR A 1 103 ? 4.349 8.979 4.568 1.00 93.88 103 THR A C 1
ATOM 722 O O . THR A 1 103 ? 3.986 10.155 4.493 1.00 93.88 103 THR A O 1
ATOM 725 N N . GLY A 1 104 ? 4.099 8.217 5.630 1.00 92.38 104 GLY A N 1
ATOM 726 C CA . GLY A 1 104 ? 3.433 8.676 6.846 1.00 92.38 104 GLY A CA 1
ATOM 727 C C . GLY A 1 104 ? 1.960 9.033 6.670 1.00 92.38 104 GLY A C 1
ATOM 728 O O . GLY A 1 104 ? 1.427 9.799 7.478 1.00 92.38 104 GLY A O 1
ATOM 729 N N . VAL A 1 105 ? 1.305 8.508 5.633 1.00 94.81 105 VAL A N 1
ATOM 730 C CA . VAL A 1 105 ? -0.095 8.828 5.334 1.00 94.81 105 VAL A CA 1
ATOM 731 C C . VAL A 1 105 ? -1.048 7.992 6.177 1.00 94.81 105 VAL A C 1
ATOM 733 O O . VAL A 1 105 ? -0.754 6.856 6.534 1.00 94.81 105 VAL A O 1
ATOM 736 N N . SER A 1 106 ? -2.214 8.553 6.474 1.00 94.50 106 SER A N 1
ATOM 737 C CA . SER A 1 106 ? -3.347 7.863 7.093 1.00 94.50 106 SER A CA 1
ATOM 738 C C . SER A 1 106 ? -4.606 8.185 6.304 1.00 94.50 106 SER A C 1
ATOM 740 O O . SER A 1 106 ? -4.756 9.311 5.828 1.00 94.50 106 SER A O 1
ATOM 742 N N . VAL A 1 107 ? -5.522 7.228 6.201 1.00 92.62 107 VAL A N 1
ATOM 743 C CA . VAL A 1 107 ? -6.814 7.423 5.539 1.00 92.62 107 VAL A CA 1
ATOM 744 C C . VAL A 1 107 ? -7.900 7.469 6.602 1.00 92.62 107 VAL A C 1
ATOM 746 O O . VAL A 1 107 ? -7.957 6.595 7.465 1.00 92.62 107 VAL A O 1
ATOM 749 N N . THR A 1 108 ? -8.756 8.482 6.541 1.00 93.62 108 THR A N 1
ATOM 750 C CA . THR A 1 108 ? -9.955 8.576 7.375 1.00 93.62 108 THR A CA 1
ATOM 751 C C . THR A 1 108 ? -11.182 8.179 6.577 1.00 93.62 108 THR A C 1
ATOM 753 O O . THR A 1 108 ? -11.296 8.543 5.406 1.00 93.62 108 THR A O 1
ATOM 756 N N . ASP A 1 109 ? -12.099 7.453 7.213 1.00 86.44 109 ASP A N 1
ATOM 757 C CA . ASP A 1 109 ? -13.397 7.083 6.637 1.00 86.44 109 ASP A CA 1
ATOM 758 C C . ASP A 1 109 ? -13.281 6.368 5.285 1.00 86.44 109 ASP A C 1
ATOM 760 O O . ASP A 1 109 ? -14.060 6.607 4.356 1.00 86.44 109 ASP A O 1
ATOM 764 N N . PHE A 1 110 ? -12.297 5.468 5.173 1.00 91.62 110 PHE A N 1
ATOM 765 C CA . PHE A 1 110 ? -12.113 4.666 3.971 1.00 91.62 110 PHE A CA 1
ATOM 766 C C . PHE A 1 110 ? -13.38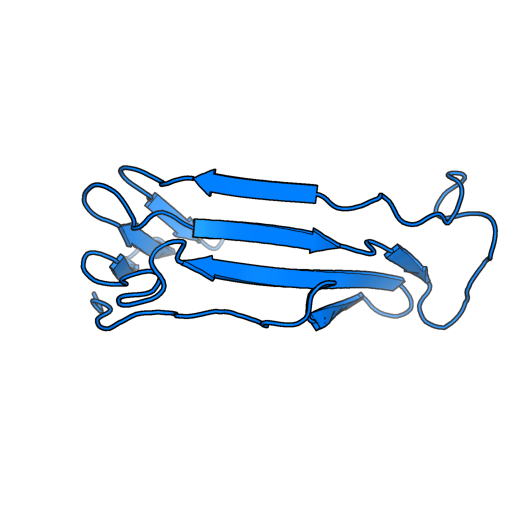9 3.876 3.670 1.00 91.62 110 PHE A C 1
ATOM 768 O O . PHE A 1 110 ? -13.877 3.114 4.509 1.00 91.62 110 PHE A O 1
ATOM 775 N N . LYS A 1 111 ? -13.913 4.049 2.455 1.00 92.25 111 LYS A N 1
ATOM 776 C CA . LYS A 1 111 ? -15.074 3.326 1.937 1.00 92.25 111 LYS A CA 1
ATOM 777 C C . LYS A 1 111 ? -14.842 3.003 0.471 1.00 92.25 111 LYS A C 1
ATOM 779 O O . LYS A 1 111 ? -14.650 3.896 -0.349 1.00 92.25 111 LYS A O 1
ATOM 784 N N . MET A 1 112 ? -14.906 1.724 0.150 1.00 94.12 112 MET A N 1
ATOM 785 C CA . MET A 1 112 ? -14.826 1.199 -1.202 1.00 94.12 112 MET A CA 1
ATOM 786 C C . MET A 1 112 ? -15.985 0.236 -1.415 1.00 94.12 112 MET A C 1
ATOM 788 O O . MET A 1 112 ? -16.280 -0.599 -0.562 1.00 94.12 112 MET A O 1
ATOM 792 N N . LYS A 1 113 ? -16.625 0.333 -2.578 1.00 93.38 113 LYS A N 1
ATOM 793 C CA . LYS A 1 113 ? -17.647 -0.612 -3.009 1.00 93.38 113 LYS A CA 1
ATOM 794 C C . LYS A 1 113 ? -17.312 -1.114 -4.400 1.00 93.38 113 LYS A C 1
ATOM 796 O O . LYS A 1 113 ? -17.030 -0.320 -5.292 1.00 93.38 113 LYS A O 1
ATOM 801 N N . VAL A 1 114 ? -17.370 -2.425 -4.566 1.00 92.62 114 VAL A N 1
ATOM 802 C CA . VAL A 1 114 ? -17.226 -3.101 -5.852 1.00 92.62 114 VAL A CA 1
ATOM 803 C C . VAL A 1 114 ? -18.576 -3.699 -6.210 1.00 92.62 114 VAL A C 1
ATOM 805 O O . VAL A 1 114 ? -19.065 -4.591 -5.519 1.00 92.62 114 VAL A O 1
ATOM 808 N N . SER A 1 115 ? -19.188 -3.195 -7.274 1.00 92.75 115 SER A N 1
ATOM 809 C CA . SER A 1 115 ? -20.450 -3.697 -7.819 1.00 92.75 115 SER A CA 1
ATOM 810 C C . SER A 1 115 ? -20.236 -4.252 -9.223 1.00 92.75 115 SER A C 1
ATOM 812 O O . SER A 1 115 ? -19.442 -3.704 -9.988 1.00 92.75 115 SER A O 1
ATOM 814 N N . GLY A 1 116 ? -20.946 -5.329 -9.552 1.00 85.88 116 GLY A N 1
ATOM 815 C CA . GLY A 1 116 ? -21.070 -5.810 -10.929 1.00 85.88 116 GLY A CA 1
ATOM 816 C C . GLY A 1 116 ? -22.151 -5.048 -11.698 1.00 85.88 116 GLY A C 1
ATOM 817 O O . GLY A 1 116 ? -22.958 -4.344 -11.085 1.00 85.88 116 GLY A O 1
ATOM 818 N N . PHE A 1 117 ? -22.135 -5.202 -13.023 1.00 62.66 117 PHE A N 1
ATOM 819 C CA . PHE A 1 117 ? -23.239 -4.840 -13.916 1.00 62.66 117 PHE A CA 1
ATOM 820 C C . PHE A 1 117 ? -24.246 -5.984 -14.013 1.00 62.66 117 PHE A C 1
ATOM 822 O O . PHE A 1 117 ? -23.791 -7.153 -14.002 1.00 62.66 117 PHE A O 1
#

Sequence (117 aa):
MVKFGGAIQSICSAASGCPITLVSDNTGATFGFKFGGTNTSTGFVLDGFYAGVDPTGLTFGNTGASSKFDASLNNVTLGNMSTQNTTTFNNLPNGSMGSFGVTGVSVTDFKMKVSGF

Foldseek 3Di:
DDADFAADQKDAPDPQADWDWDDDPQWIKIWHKMKWFPDNVRIWTRGQWDWDQDPFFIKTWGAFKTGFMKIKTAQIFTTGPPDPPCQDDPPHGRDRPGMDMDGRDMDHTGMDTDGDD